Protein AF-A0AAP8T2K8-F1 (afdb_monomer)

Secondary structure (DSSP, 8-state):
--SGGGSTHHHHHHHHHHHHHHTT--EEEEEESSSHHHHHHHHHHHHHT-EEEEEEEHHHHHHTHHHHHHHHHTT-EEEEE-STTSSHHHHHHHHHHHHHHTTTTEEE--

Radius of gyration: 12.71 Å; Cα contacts (8 Å, |Δi|>4): 212; chains: 1; bounding box: 32×23×33 Å

pLDDT: mean 97.6, std 2.41, range [78.56, 98.88]

Foldseek 3Di:
DPPVLPDPLLVLLLVQLVVCVVVVAQEEEEEDFLLSNLLSNLQNCLVVVHAAEYEAFQVSCVVNVVSVVSSVVSVYHYDFFPPDPSGRVSSVVVSVVVCVVVVVRYDYRD

Sequence (110 aa):
DLNHTGAHKINNTIGQALLAVKMGKRKIVAETGAGQHGVATATVCALLNLDCVIFMGAEDVRRQELNVFRMELLGAKVISVESGSATLKDAVNEALRYWVANVDDTHYLL

Structure (mmCIF, N/CA/C/O backbone):
data_AF-A0AAP8T2K8-F1
#
_entry.id   AF-A0AAP8T2K8-F1
#
loo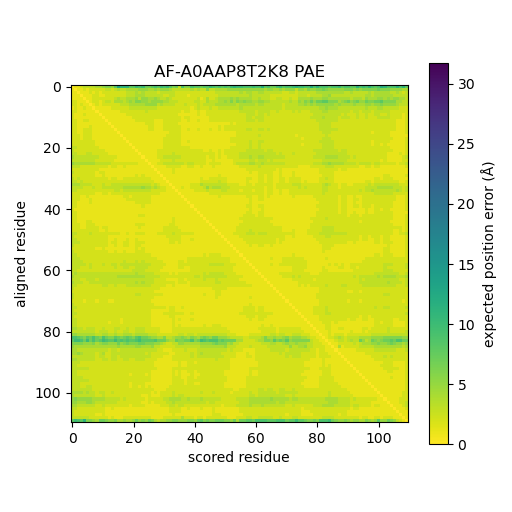p_
_atom_site.group_PDB
_atom_site.id
_atom_site.type_symbol
_atom_site.label_atom_id
_atom_site.label_alt_id
_atom_site.label_comp_id
_atom_site.label_asym_id
_atom_site.label_entity_id
_atom_site.label_seq_id
_atom_site.pdbx_PDB_ins_code
_atom_site.Cartn_x
_atom_site.Cartn_y
_atom_site.Cartn_z
_atom_site.occupancy
_atom_site.B_iso_or_equiv
_atom_site.auth_seq_id
_atom_site.auth_comp_id
_atom_site.auth_asym_id
_atom_site.auth_atom_id
_atom_site.pdbx_PDB_model_num
ATOM 1 N N . ASP A 1 1 ? 16.711 -0.599 10.999 1.00 78.56 1 ASP A N 1
ATOM 2 C CA . ASP A 1 1 ? 16.719 -2.065 10.820 1.00 78.56 1 ASP A CA 1
ATOM 3 C C . ASP A 1 1 ? 15.955 -2.768 11.940 1.00 78.56 1 ASP A C 1
ATOM 5 O O . ASP A 1 1 ? 15.164 -3.640 11.629 1.00 78.56 1 ASP A O 1
ATOM 9 N N . LEU A 1 2 ? 16.113 -2.369 13.207 1.00 96.19 2 LEU A N 1
ATOM 10 C CA . LEU A 1 2 ? 15.416 -3.006 14.341 1.00 96.19 2 LEU A CA 1
ATOM 11 C C . LEU A 1 2 ? 13.940 -2.621 14.515 1.00 96.19 2 LEU A C 1
ATOM 13 O O . LEU A 1 2 ? 13.218 -3.272 15.268 1.00 96.19 2 LEU A O 1
ATOM 17 N N . ASN A 1 3 ? 13.476 -1.569 13.840 1.00 96.88 3 ASN A N 1
ATOM 18 C CA . ASN A 1 3 ? 12.054 -1.243 13.823 1.00 96.88 3 ASN A CA 1
ATOM 19 C C . ASN A 1 3 ? 11.254 -2.443 13.310 1.00 96.88 3 ASN A C 1
ATOM 21 O O . ASN A 1 3 ? 11.695 -3.131 12.386 1.00 96.88 3 ASN A O 1
ATOM 25 N N . HIS A 1 4 ? 10.048 -2.646 13.847 1.00 94.31 4 HIS A N 1
ATOM 26 C CA . HIS A 1 4 ? 9.123 -3.610 13.261 1.00 94.31 4 HIS A CA 1
ATOM 27 C C . HIS A 1 4 ? 8.965 -3.328 11.756 1.00 94.31 4 HIS A C 1
ATOM 29 O O . HIS A 1 4 ? 8.994 -2.171 11.345 1.00 94.31 4 HIS A O 1
ATOM 35 N N . THR A 1 5 ? 8.863 -4.392 10.954 1.00 94.44 5 THR A N 1
ATOM 36 C CA . THR A 1 5 ? 8.961 -4.425 9.474 1.00 94.44 5 THR A CA 1
ATOM 37 C C . THR A 1 5 ? 10.349 -4.200 8.859 1.00 94.44 5 THR A C 1
ATOM 39 O O . THR A 1 5 ? 10.560 -4.609 7.718 1.00 94.44 5 THR A O 1
ATOM 42 N N . GLY A 1 6 ? 11.330 -3.700 9.617 1.00 91.75 6 GLY A N 1
ATOM 43 C CA . GLY A 1 6 ? 12.743 -3.634 9.221 1.00 91.75 6 GLY A CA 1
ATOM 44 C C . GLY A 1 6 ? 13.220 -2.267 8.716 1.00 91.75 6 GLY A C 1
ATOM 45 O O . GLY A 1 6 ? 14.403 -2.096 8.411 1.00 91.75 6 GLY A O 1
ATOM 46 N N . ALA A 1 7 ? 12.341 -1.260 8.650 1.00 93.75 7 ALA A N 1
ATOM 47 C CA . ALA A 1 7 ? 12.657 0.057 8.093 1.00 93.75 7 ALA A CA 1
ATOM 48 C C . ALA A 1 7 ? 11.966 1.211 8.839 1.00 93.75 7 ALA A C 1
ATOM 50 O O . ALA A 1 7 ? 10.993 1.032 9.561 1.00 93.75 7 ALA A O 1
ATOM 51 N N . HIS A 1 8 ? 12.437 2.442 8.614 1.00 95.94 8 HIS A N 1
ATOM 52 C CA . HIS A 1 8 ? 11.846 3.654 9.206 1.00 95.94 8 HIS A CA 1
ATOM 53 C C . HIS A 1 8 ? 10.417 3.954 8.715 1.00 95.94 8 HIS A C 1
ATOM 55 O O . HIS A 1 8 ? 9.713 4.746 9.335 1.00 95.94 8 HIS A O 1
ATOM 61 N N . LYS A 1 9 ? 9.982 3.322 7.618 1.00 96.81 9 LYS A N 1
ATOM 62 C CA . LYS A 1 9 ? 8.675 3.549 6.977 1.00 96.81 9 LYS A CA 1
ATOM 63 C C . LYS A 1 9 ? 7.500 3.227 7.904 1.00 96.81 9 LYS A C 1
ATOM 65 O O . LYS A 1 9 ? 6.482 3.907 7.831 1.00 96.81 9 LYS A O 1
ATOM 70 N N . ILE A 1 10 ? 7.682 2.294 8.848 1.00 97.69 10 ILE A N 1
ATOM 71 C CA . ILE A 1 10 ? 6.651 1.933 9.829 1.00 97.69 10 ILE A CA 1
ATOM 72 C C . ILE A 1 10 ? 6.146 3.143 10.633 1.00 97.69 10 ILE A C 1
ATOM 74 O O . ILE A 1 10 ? 4.946 3.265 10.865 1.00 97.69 10 ILE A O 1
ATOM 78 N N . ASN A 1 11 ? 7.032 4.089 10.965 1.00 97.56 11 ASN A N 1
ATOM 79 C CA . ASN A 1 11 ? 6.696 5.266 11.768 1.00 97.56 11 ASN A CA 1
ATOM 80 C C . ASN A 1 11 ? 5.623 6.130 11.088 1.00 97.56 11 ASN A C 1
ATOM 82 O O . ASN A 1 11 ? 4.637 6.511 11.715 1.00 97.56 11 ASN A O 1
ATOM 86 N N . ASN A 1 12 ? 5.800 6.403 9.793 1.00 98.19 12 ASN A N 1
ATOM 87 C CA . ASN A 1 12 ? 4.842 7.169 8.998 1.00 98.19 12 ASN A CA 1
ATOM 88 C C . ASN A 1 12 ? 3.538 6.384 8.790 1.00 98.19 12 ASN A C 1
ATOM 90 O O . ASN A 1 12 ? 2.453 6.929 8.989 1.00 98.19 12 ASN A O 1
ATOM 94 N N . THR A 1 13 ? 3.641 5.090 8.465 1.00 98.44 13 THR A N 1
ATOM 95 C CA . THR A 1 13 ? 2.457 4.269 8.177 1.00 98.44 13 THR A CA 1
ATOM 96 C C . THR A 1 13 ? 1.513 4.140 9.371 1.00 98.44 13 THR A C 1
ATOM 98 O O . THR A 1 13 ? 0.303 4.225 9.188 1.00 98.44 13 THR A O 1
ATOM 101 N N . ILE A 1 14 ? 2.036 4.042 10.600 1.00 98.44 14 ILE A N 1
ATOM 102 C CA . ILE A 1 14 ? 1.207 4.026 11.814 1.00 98.44 14 ILE A CA 1
ATOM 103 C C . ILE A 1 14 ? 0.432 5.341 11.944 1.00 98.44 14 ILE A C 1
ATOM 105 O O . ILE A 1 14 ? -0.781 5.323 12.142 1.00 98.44 14 ILE A O 1
ATOM 109 N N . GLY A 1 15 ? 1.115 6.482 11.809 1.00 98.56 15 GLY A N 1
ATOM 110 C CA . GLY A 1 15 ? 0.483 7.794 11.947 1.00 98.56 15 GLY A CA 1
ATOM 111 C C . GLY A 1 15 ? -0.639 8.012 10.931 1.00 98.56 15 GLY A C 1
ATOM 112 O O . GLY A 1 15 ? -1.739 8.426 11.300 1.00 98.56 15 GLY A O 1
ATOM 113 N N . GLN A 1 16 ? -0.390 7.681 9.665 1.00 98.69 16 GLN A N 1
ATOM 114 C CA . GLN A 1 16 ? -1.387 7.839 8.609 1.00 98.69 16 GLN A CA 1
ATOM 115 C C . GLN A 1 16 ? -2.536 6.831 8.708 1.00 98.69 16 GLN A C 1
ATOM 117 O O . GLN A 1 16 ? -3.684 7.211 8.493 1.00 98.69 16 GLN A O 1
ATOM 122 N N . ALA A 1 17 ? -2.275 5.577 9.083 1.00 98.62 17 ALA A N 1
ATOM 123 C CA . ALA A 1 17 ? -3.344 4.597 9.256 1.00 98.62 17 ALA A CA 1
ATOM 124 C C . ALA A 1 17 ? -4.271 4.972 10.427 1.00 98.62 17 ALA A C 1
ATOM 126 O O . ALA A 1 17 ? -5.492 4.892 10.302 1.00 98.62 17 ALA A O 1
ATOM 127 N N . LEU A 1 18 ? -3.718 5.486 11.533 1.00 98.62 18 LEU A N 1
ATOM 128 C CA . LEU A 1 18 ? -4.519 6.036 12.632 1.00 98.62 18 LEU A CA 1
ATOM 129 C C . LEU A 1 18 ? -5.345 7.253 12.191 1.00 98.62 18 LEU A C 1
ATOM 131 O O . LEU A 1 18 ? -6.500 7.396 12.601 1.00 98.62 18 LEU A O 1
ATOM 135 N N . LEU A 1 19 ? -4.785 8.118 11.340 1.00 98.62 19 LEU A N 1
ATOM 136 C CA . LEU A 1 19 ? -5.527 9.233 10.753 1.00 98.62 19 LEU A CA 1
ATOM 137 C C . LEU A 1 19 ? -6.676 8.736 9.864 1.00 9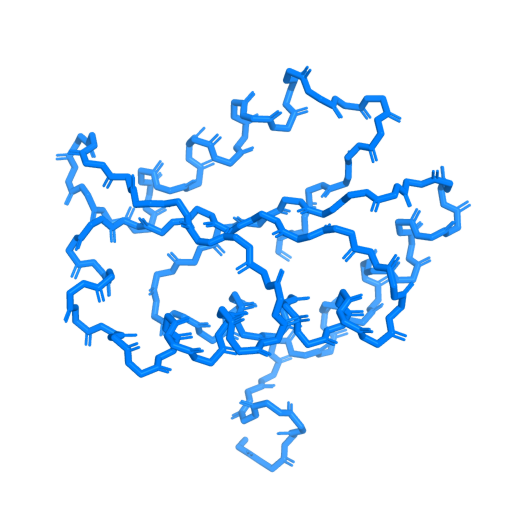8.62 19 LEU A C 1
ATOM 139 O O . LEU A 1 19 ? -7.790 9.236 9.995 1.00 98.62 19 LEU A O 1
ATOM 143 N N . ALA A 1 20 ? -6.442 7.726 9.026 1.00 98.56 20 ALA A N 1
ATOM 144 C CA . ALA A 1 20 ? -7.464 7.130 8.172 1.00 98.56 20 ALA A CA 1
ATOM 145 C C . ALA A 1 20 ? -8.634 6.556 8.989 1.00 98.56 20 ALA A C 1
ATOM 147 O O . ALA A 1 20 ? -9.793 6.856 8.692 1.00 98.56 20 ALA A O 1
ATOM 148 N N . VAL A 1 21 ? -8.338 5.831 10.077 1.00 98.31 21 VAL A N 1
ATOM 149 C CA . VAL A 1 21 ? -9.353 5.346 11.032 1.00 98.31 21 VAL A CA 1
ATOM 150 C C . VAL A 1 21 ? -10.135 6.516 11.629 1.00 98.31 21 VAL A C 1
ATOM 152 O O . VAL A 1 21 ? -11.364 6.493 11.653 1.00 98.31 21 VAL A O 1
ATOM 155 N N . LYS A 1 22 ? -9.446 7.580 12.061 1.00 98.44 22 LYS A N 1
ATOM 156 C CA . LYS A 1 22 ? -10.091 8.782 12.615 1.00 98.44 22 LYS A CA 1
ATOM 157 C C . LYS A 1 22 ? -10.977 9.504 11.592 1.00 98.44 22 LYS A C 1
ATOM 159 O O . LYS A 1 22 ? -11.989 10.086 11.969 1.00 98.44 22 LYS A O 1
ATOM 164 N N . MET A 1 23 ? -10.613 9.456 10.313 1.00 98.38 23 MET A N 1
ATOM 165 C CA . MET A 1 23 ? -11.398 9.987 9.194 1.00 98.38 23 MET A CA 1
ATOM 166 C C . MET A 1 23 ? -12.568 9.075 8.787 1.00 98.38 23 MET A C 1
ATOM 168 O O . MET A 1 23 ? -13.328 9.438 7.892 1.00 98.38 23 MET A O 1
ATOM 172 N N . GLY A 1 24 ? -12.719 7.897 9.405 1.00 98.31 24 GLY A N 1
ATOM 173 C CA . GLY A 1 24 ? -13.761 6.923 9.072 1.00 98.31 24 GLY A CA 1
ATOM 174 C C . GLY A 1 24 ? -13.510 6.151 7.773 1.00 98.31 24 GLY A C 1
ATOM 175 O O . GLY A 1 24 ? -14.430 5.519 7.252 1.00 98.31 24 GLY A O 1
ATOM 176 N N . LYS A 1 25 ? -12.284 6.198 7.238 1.00 98.38 25 LYS A N 1
ATOM 177 C CA . LYS A 1 25 ? -11.891 5.451 6.038 1.00 98.38 25 LYS A CA 1
ATOM 178 C C . LYS A 1 25 ? -11.707 3.980 6.395 1.00 98.38 25 LYS A C 1
ATOM 180 O O . LYS A 1 25 ? -11.218 3.654 7.474 1.00 98.38 25 LYS A O 1
ATOM 185 N N . ARG A 1 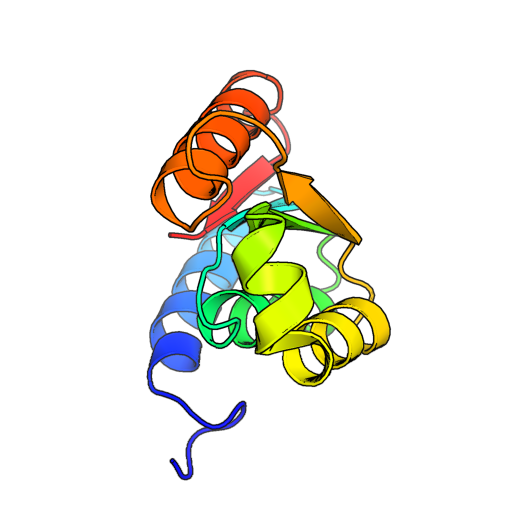26 ? -12.114 3.094 5.486 1.00 97.75 26 ARG A N 1
ATOM 186 C CA . ARG A 1 26 ? -12.041 1.633 5.680 1.00 97.75 26 ARG A CA 1
ATOM 187 C C . ARG A 1 26 ? -10.973 0.977 4.817 1.00 97.75 26 ARG A C 1
ATOM 189 O O . ARG A 1 26 ? -10.574 -0.147 5.101 1.00 97.75 26 ARG A O 1
ATOM 196 N N . LYS A 1 27 ? -10.514 1.687 3.784 1.00 98.69 27 LYS A N 1
ATOM 197 C CA . LYS A 1 27 ? -9.526 1.198 2.831 1.00 98.69 27 LYS A CA 1
ATOM 198 C C . LYS A 1 27 ? -8.302 2.094 2.804 1.00 98.69 27 LYS A C 1
ATOM 200 O O . LYS A 1 27 ? -8.398 3.316 2.938 1.00 98.69 27 LYS A O 1
ATOM 205 N N . ILE A 1 28 ? -7.161 1.472 2.572 1.00 98.88 28 ILE A N 1
ATOM 206 C CA . ILE A 1 28 ? -5.888 2.118 2.315 1.00 98.88 28 ILE A CA 1
ATOM 207 C C . ILE A 1 28 ? -5.437 1.730 0.917 1.00 98.88 28 ILE A C 1
ATOM 209 O O . ILE A 1 28 ? -5.426 0.553 0.552 1.00 98.88 28 ILE A O 1
ATOM 213 N N . VAL A 1 29 ? -5.048 2.736 0.144 1.00 98.88 29 VAL A N 1
ATOM 214 C CA . VAL A 1 29 ? -4.244 2.543 -1.059 1.00 98.88 29 VAL A CA 1
ATOM 215 C C . VAL A 1 29 ? -2.832 3.043 -0.782 1.00 98.88 29 VAL A C 1
ATOM 217 O O . VAL A 1 29 ? -2.658 4.005 -0.038 1.00 98.88 29 VAL A O 1
ATOM 220 N N . ALA A 1 30 ? -1.828 2.381 -1.341 1.00 98.81 30 ALA A N 1
ATOM 221 C CA . ALA A 1 30 ? -0.436 2.819 -1.326 1.00 98.81 30 ALA A CA 1
ATOM 222 C C . ALA A 1 30 ? 0.270 2.350 -2.603 1.00 98.81 30 ALA A C 1
ATOM 224 O O . ALA A 1 30 ? -0.231 1.482 -3.320 1.00 98.81 30 ALA A O 1
ATOM 225 N N . GLU A 1 31 ? 1.454 2.880 -2.874 1.00 98.62 31 GLU A N 1
ATOM 226 C CA . GLU A 1 31 ? 2.370 2.360 -3.881 1.00 98.62 31 GLU A CA 1
ATOM 227 C C . GLU A 1 31 ? 3.647 1.803 -3.251 1.00 98.62 31 GLU A C 1
ATOM 229 O O . GLU A 1 31 ? 3.987 2.092 -2.107 1.00 98.62 31 GLU A O 1
ATOM 234 N N . THR A 1 32 ? 4.430 1.027 -3.992 1.00 98.31 32 THR A N 1
ATOM 235 C CA . THR A 1 32 ? 5.788 0.710 -3.561 1.00 98.31 32 THR A CA 1
ATOM 236 C C . THR A 1 32 ? 6.701 0.341 -4.727 1.00 98.31 32 THR A C 1
ATOM 238 O O . THR A 1 32 ? 6.245 -0.115 -5.769 1.00 98.31 32 THR A O 1
ATOM 241 N N . GLY A 1 33 ? 8.006 0.560 -4.542 1.00 96.06 33 GLY A N 1
ATOM 242 C CA . GLY A 1 33 ? 9.067 0.093 -5.442 1.00 96.06 33 GLY A CA 1
ATOM 243 C C . GLY A 1 33 ? 9.818 -1.055 -4.779 1.00 96.06 33 GLY A C 1
ATOM 244 O O . GLY A 1 33 ? 9.449 -2.210 -4.908 1.00 96.06 33 GLY A O 1
ATOM 245 N N . ALA A 1 34 ? 10.796 -0.747 -3.922 1.00 95.94 34 ALA A N 1
ATOM 246 C CA . ALA A 1 34 ? 11.550 -1.763 -3.171 1.00 95.94 34 ALA A CA 1
ATOM 247 C C . ALA A 1 34 ? 10.705 -2.640 -2.208 1.00 95.94 34 ALA A C 1
ATOM 249 O O . ALA A 1 34 ? 11.233 -3.563 -1.594 1.00 95.94 34 ALA A O 1
ATOM 250 N N . GLY A 1 35 ? 9.419 -2.338 -2.000 1.00 96.75 35 GLY A N 1
ATOM 251 C CA . GLY A 1 35 ? 8.496 -3.146 -1.193 1.00 96.75 35 GLY A CA 1
ATOM 252 C C . GLY A 1 35 ? 8.425 -2.784 0.292 1.00 96.75 35 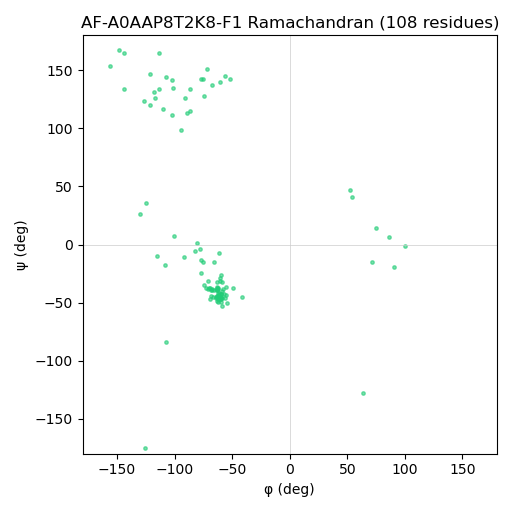GLY A C 1
ATOM 253 O O . GLY A 1 35 ? 7.439 -3.093 0.947 1.00 96.75 35 GLY A O 1
ATOM 254 N N . GLN A 1 36 ? 9.417 -2.081 0.845 1.00 97.44 36 GLN A N 1
ATOM 255 C CA . GLN A 1 36 ? 9.450 -1.761 2.284 1.00 97.44 36 GLN A CA 1
ATOM 256 C C . GLN A 1 36 ? 8.282 -0.877 2.746 1.00 97.44 36 GLN A C 1
ATOM 258 O O . GLN A 1 36 ? 7.795 -1.040 3.862 1.00 97.44 36 GLN A O 1
ATOM 263 N N . HIS A 1 37 ? 7.844 0.071 1.907 1.00 98.38 37 HIS A N 1
ATOM 264 C CA . HIS A 1 37 ? 6.676 0.904 2.226 1.00 98.38 37 HIS A CA 1
ATOM 265 C C . HIS A 1 37 ? 5.404 0.064 2.184 1.00 98.38 37 HIS A C 1
ATOM 267 O O . HIS A 1 37 ? 4.652 0.052 3.149 1.00 98.38 37 HIS A O 1
ATOM 273 N N . GLY A 1 38 ? 5.240 -0.746 1.136 1.00 98.50 38 GLY A N 1
ATOM 274 C CA . GLY A 1 38 ? 4.094 -1.637 1.010 1.00 98.50 38 GLY A CA 1
ATOM 275 C C . GLY A 1 38 ? 3.983 -2.646 2.160 1.00 98.50 38 GLY A C 1
ATOM 276 O O . GLY A 1 38 ? 2.908 -2.806 2.726 1.00 98.50 38 GLY A O 1
ATOM 277 N N . VAL A 1 39 ? 5.091 -3.258 2.597 1.0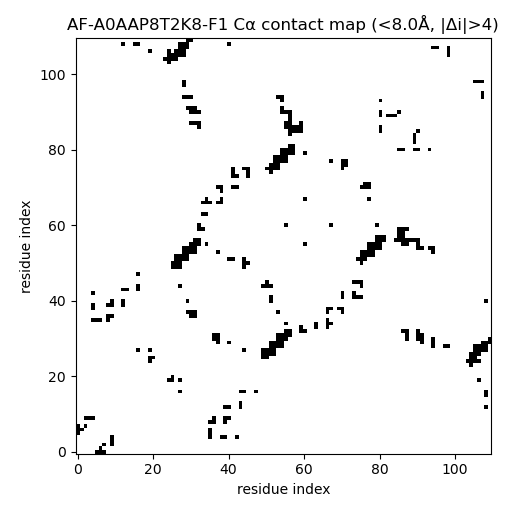0 98.62 39 VAL A N 1
ATOM 278 C CA . VAL A 1 39 ? 5.097 -4.165 3.762 1.00 98.62 39 VAL A CA 1
ATOM 279 C C . VAL A 1 39 ? 4.688 -3.433 5.043 1.00 98.62 39 VAL A C 1
ATOM 281 O O . VAL A 1 39 ? 3.920 -3.975 5.838 1.00 98.62 39 VAL A O 1
ATOM 284 N N . ALA A 1 40 ? 5.169 -2.205 5.256 1.00 98.69 40 ALA A N 1
ATOM 285 C CA . ALA A 1 40 ? 4.773 -1.401 6.409 1.00 98.69 40 ALA A CA 1
ATOM 286 C C . ALA A 1 40 ? 3.276 -1.046 6.373 1.00 98.69 40 ALA A C 1
ATOM 288 O O . ALA A 1 40 ? 2.582 -1.268 7.365 1.00 98.69 40 ALA A O 1
ATOM 289 N N . THR A 1 41 ? 2.767 -0.603 5.221 1.00 98.88 41 THR A N 1
ATOM 290 C CA . THR A 1 41 ? 1.345 -0.307 4.991 1.00 98.88 41 THR A CA 1
ATOM 291 C C . THR A 1 41 ? 0.468 -1.539 5.215 1.00 98.88 41 THR A C 1
ATOM 293 O O . THR A 1 41 ? -0.475 -1.474 6.001 1.00 98.88 41 THR A O 1
ATOM 296 N N . ALA A 1 42 ? 0.809 -2.687 4.622 1.00 98.81 42 ALA A N 1
ATOM 297 C CA . ALA A 1 42 ? 0.079 -3.941 4.814 1.00 98.81 42 ALA A CA 1
ATOM 298 C C . ALA A 1 42 ? 0.040 -4.357 6.292 1.00 98.81 42 ALA A C 1
ATOM 300 O O . ALA A 1 42 ? -0.998 -4.772 6.798 1.00 98.81 42 ALA A O 1
ATOM 301 N N . THR A 1 43 ? 1.155 -4.177 7.009 1.00 98.81 43 THR A N 1
ATOM 302 C CA . THR A 1 43 ? 1.260 -4.516 8.435 1.00 98.81 43 THR A CA 1
ATOM 303 C C . THR A 1 43 ? 0.303 -3.681 9.284 1.00 98.81 43 THR A C 1
ATOM 305 O O . THR A 1 43 ? -0.425 -4.228 10.111 1.00 98.81 43 THR A O 1
ATOM 308 N N . VAL A 1 44 ? 0.278 -2.357 9.093 1.00 98.69 44 VAL A N 1
ATOM 309 C CA . VAL A 1 44 ? -0.615 -1.486 9.878 1.00 98.69 44 VAL A CA 1
ATOM 310 C C . VAL A 1 44 ? -2.080 -1.661 9.488 1.00 98.69 44 VAL A C 1
ATOM 312 O O . VAL A 1 44 ? -2.946 -1.556 10.353 1.00 98.69 44 VAL A O 1
ATOM 315 N N . CYS A 1 45 ? -2.367 -1.981 8.224 1.00 98.81 45 CYS A N 1
ATOM 316 C CA . CYS A 1 45 ? -3.726 -2.287 7.783 1.00 98.81 45 CYS A CA 1
ATOM 317 C C . CYS A 1 45 ? -4.239 -3.582 8.416 1.00 98.81 45 CYS A C 1
ATOM 319 O O . CYS A 1 45 ? -5.341 -3.588 8.955 1.00 98.81 45 CYS A O 1
ATOM 321 N N . ALA A 1 46 ? -3.414 -4.634 8.441 1.00 98.69 46 ALA A N 1
ATOM 322 C CA . ALA A 1 46 ? -3.741 -5.886 9.118 1.00 98.69 46 ALA A CA 1
ATOM 323 C C . ALA A 1 46 ? -3.989 -5.674 10.621 1.00 98.69 46 ALA A C 1
ATOM 325 O O . ALA A 1 46 ? -4.955 -6.194 11.171 1.00 98.69 46 ALA A O 1
ATOM 326 N N . LEU A 1 47 ? -3.159 -4.858 11.282 1.00 98.56 47 LEU A N 1
ATOM 327 C CA . LEU A 1 47 ? -3.324 -4.527 12.700 1.00 98.56 47 LEU A CA 1
ATOM 328 C C . LEU A 1 47 ? -4.642 -3.790 12.991 1.00 98.56 47 LEU A C 1
ATOM 330 O O . LEU A 1 47 ? -5.252 -4.002 14.038 1.00 98.56 47 LEU A O 1
ATOM 334 N N . LEU A 1 48 ? -5.055 -2.897 12.092 1.00 98.44 48 LEU A N 1
ATOM 335 C CA . LEU A 1 48 ? -6.202 -2.007 12.284 1.00 98.44 48 LEU A CA 1
ATOM 336 C C . LEU A 1 48 ? -7.476 -2.483 11.569 1.00 98.44 48 LEU A C 1
ATOM 338 O O . LEU A 1 48 ? -8.469 -1.760 11.578 1.00 98.44 48 LEU A O 1
ATOM 342 N N . ASN A 1 49 ? -7.465 -3.688 10.986 1.00 98.31 49 ASN A N 1
ATOM 343 C CA . ASN A 1 49 ? -8.560 -4.248 10.185 1.00 98.31 49 ASN A CA 1
ATOM 344 C C . ASN A 1 49 ? -9.023 -3.310 9.051 1.00 98.31 49 ASN A C 1
ATOM 346 O O . ASN A 1 49 ? -10.219 -3.076 8.874 1.00 98.31 49 ASN A O 1
ATOM 350 N N . LEU A 1 50 ? -8.069 -2.755 8.303 1.00 98.62 50 LEU A N 1
ATOM 351 C CA . LEU A 1 50 ? -8.318 -1.948 7.106 1.00 98.62 50 LEU A CA 1
ATOM 352 C C . LEU A 1 50 ? -8.050 -2.781 5.851 1.00 98.62 50 LEU A C 1
ATOM 354 O O . LEU A 1 50 ? -7.064 -3.520 5.800 1.00 98.62 50 LEU A O 1
ATOM 358 N N . ASP A 1 51 ? -8.866 -2.611 4.811 1.00 98.75 51 ASP A N 1
ATOM 359 C CA . ASP A 1 51 ? -8.554 -3.190 3.501 1.00 98.75 51 ASP A CA 1
ATOM 360 C C . ASP A 1 51 ? -7.321 -2.486 2.924 1.00 98.75 51 ASP A C 1
ATOM 362 O O . ASP A 1 51 ? -7.222 -1.260 2.980 1.00 98.75 51 ASP A O 1
ATOM 366 N N . CYS A 1 52 ? -6.393 -3.235 2.328 1.00 98.81 52 CYS A N 1
ATOM 367 C CA . CYS A 1 52 ? -5.145 -2.679 1.811 1.00 98.81 52 CYS A CA 1
ATOM 368 C C . CYS A 1 52 ? -4.936 -3.051 0.343 1.00 98.81 52 CYS A C 1
ATOM 370 O O . CYS A 1 52 ? -4.870 -4.231 -0.002 1.00 98.81 52 CYS A O 1
ATOM 372 N N . VAL A 1 53 ? -4.776 -2.042 -0.513 1.00 98.88 53 VAL A N 1
ATOM 373 C CA . VAL A 1 53 ? -4.410 -2.193 -1.926 1.00 98.88 53 VAL A CA 1
ATOM 374 C C . VAL A 1 53 ? -3.061 -1.526 -2.161 1.00 98.88 53 VAL A C 1
ATOM 376 O O . VAL A 1 53 ? -2.880 -0.354 -1.844 1.00 98.88 53 VAL A O 1
ATOM 379 N N . ILE A 1 54 ? -2.108 -2.266 -2.719 1.00 98.88 54 ILE A N 1
ATOM 380 C CA . ILE A 1 54 ? -0.749 -1.780 -2.957 1.00 98.88 54 ILE A CA 1
ATOM 381 C C . ILE A 1 54 ? -0.437 -1.883 -4.441 1.00 98.88 54 ILE A C 1
ATOM 383 O O . ILE A 1 54 ? -0.430 -2.975 -5.001 1.00 98.88 54 ILE A O 1
ATOM 387 N N . PHE A 1 55 ? -0.143 -0.754 -5.076 1.00 98.81 55 PHE A N 1
ATOM 388 C CA . PHE A 1 55 ? 0.339 -0.713 -6.451 1.00 98.81 55 PHE A CA 1
ATOM 389 C C . PHE A 1 55 ? 1.855 -0.873 -6.481 1.00 98.81 55 PHE A C 1
ATOM 391 O O . PHE A 1 55 ? 2.579 -0.223 -5.729 1.00 98.81 55 PHE A O 1
ATOM 398 N N . MET A 1 56 ? 2.355 -1.730 -7.362 1.00 98.75 56 MET A N 1
ATOM 399 C CA . MET A 1 56 ? 3.785 -1.982 -7.498 1.00 98.75 56 MET A CA 1
ATOM 400 C C . MET A 1 56 ? 4.119 -2.221 -8.964 1.00 98.75 56 MET A C 1
ATOM 402 O O . MET A 1 56 ? 3.416 -2.959 -9.650 1.00 98.75 56 MET A O 1
ATOM 406 N N . GLY A 1 57 ? 5.175 -1.583 -9.468 1.00 98.56 57 GLY A N 1
ATOM 407 C CA . GLY A 1 57 ? 5.596 -1.758 -10.858 1.00 98.56 57 GLY A CA 1
ATOM 408 C C . GLY A 1 57 ? 5.956 -3.216 -11.154 1.00 98.56 57 GLY A C 1
ATOM 409 O O . GLY A 1 57 ? 6.562 -3.873 -10.310 1.00 98.56 57 GLY A O 1
ATOM 410 N N . ALA A 1 58 ? 5.593 -3.745 -12.325 1.00 98.44 58 ALA A N 1
ATOM 411 C CA . ALA A 1 58 ? 5.807 -5.157 -12.658 1.00 98.44 58 ALA A CA 1
ATOM 412 C C . ALA A 1 58 ? 7.285 -5.584 -12.611 1.00 98.44 58 ALA A C 1
ATOM 414 O O . ALA A 1 58 ? 7.597 -6.711 -12.218 1.00 98.44 58 ALA A O 1
ATOM 415 N N . GLU A 1 59 ? 8.207 -4.677 -12.944 1.00 97.62 59 GLU A N 1
ATOM 416 C CA . GLU A 1 59 ? 9.640 -4.938 -12.815 1.00 97.62 59 GLU A CA 1
ATOM 417 C C . GLU A 1 59 ? 10.060 -5.031 -11.341 1.00 97.62 59 GLU A C 1
ATOM 419 O O . GLU A 1 59 ? 10.844 -5.904 -10.966 1.00 97.62 59 GLU A O 1
ATOM 424 N N . ASP A 1 60 ? 9.499 -4.173 -10.488 1.00 98.00 60 ASP A N 1
ATOM 425 C CA . ASP A 1 60 ? 9.763 -4.188 -9.051 1.00 98.00 60 ASP A CA 1
ATOM 426 C C . ASP A 1 60 ? 9.131 -5.419 -8.376 1.00 98.00 60 ASP A C 1
ATOM 428 O O . ASP A 1 60 ? 9.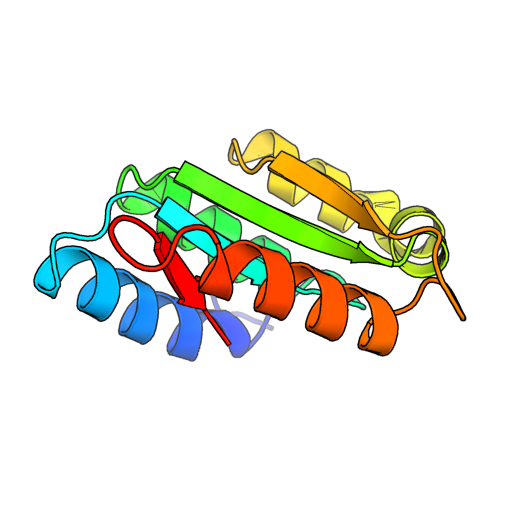777 -6.033 -7.529 1.00 98.00 60 ASP A O 1
ATOM 432 N N . VAL A 1 61 ? 7.930 -5.845 -8.799 1.00 98.19 61 VAL A N 1
ATOM 433 C CA . VAL A 1 61 ? 7.285 -7.102 -8.361 1.00 98.19 61 VAL A CA 1
ATOM 434 C C . VAL A 1 61 ? 8.214 -8.290 -8.605 1.00 98.19 61 VAL A C 1
ATOM 436 O O . VAL A 1 61 ? 8.487 -9.044 -7.674 1.00 98.19 61 VAL A O 1
ATOM 439 N N . ARG A 1 62 ? 8.767 -8.412 -9.821 1.00 97.06 62 ARG A N 1
ATOM 440 C CA . ARG A 1 62 ? 9.710 -9.488 -10.173 1.00 97.06 62 ARG A CA 1
ATOM 441 C C . ARG A 1 62 ? 10.998 -9.427 -9.348 1.00 97.06 62 ARG A C 1
ATOM 443 O O . ARG A 1 62 ? 11.548 -10.449 -8.962 1.00 97.06 62 ARG A O 1
ATOM 450 N N . ARG A 1 63 ? 11.522 -8.228 -9.082 1.00 97.44 63 ARG A N 1
ATOM 451 C CA . ARG A 1 63 ? 12.781 -8.062 -8.331 1.00 97.44 63 ARG A CA 1
ATOM 452 C C . ARG A 1 63 ? 12.617 -8.253 -6.825 1.00 97.44 63 ARG A C 1
ATOM 454 O O . ARG A 1 63 ? 13.606 -8.518 -6.147 1.00 97.44 63 ARG A O 1
ATOM 461 N N . GLN A 1 64 ? 11.413 -8.051 -6.293 1.00 97.81 64 GLN A N 1
ATOM 462 C CA . GLN A 1 64 ? 11.136 -7.980 -4.855 1.00 97.81 64 GLN A CA 1
ATOM 463 C C . GLN A 1 64 ? 10.048 -8.972 -4.421 1.00 97.81 64 GLN A C 1
ATOM 465 O O . GLN A 1 64 ? 9.269 -8.679 -3.511 1.00 97.81 64 GLN A O 1
ATOM 470 N N . GLU A 1 65 ? 10.016 -10.158 -5.032 1.00 97.38 65 GLU A N 1
ATOM 471 C CA . GLU A 1 65 ? 9.004 -11.201 -4.794 1.00 97.38 65 GLU A CA 1
ATOM 472 C C . GLU A 1 65 ? 8.791 -11.511 -3.305 1.00 97.38 65 GLU A C 1
ATOM 474 O O . GLU A 1 65 ? 7.658 -11.673 -2.860 1.00 97.38 65 GLU A O 1
ATOM 479 N N . LEU A 1 66 ? 9.854 -11.508 -2.491 1.00 97.62 66 LEU A N 1
ATOM 480 C CA . LEU A 1 66 ? 9.731 -11.754 -1.051 1.00 97.62 66 LEU A CA 1
ATOM 481 C C . LEU A 1 66 ? 8.901 -10.676 -0.334 1.00 97.62 66 LEU A C 1
ATOM 483 O O . LEU A 1 66 ? 8.146 -10.989 0.584 1.00 97.62 66 LEU A O 1
ATOM 487 N N . ASN A 1 67 ? 9.028 -9.406 -0.726 1.00 98.12 67 ASN A N 1
ATOM 488 C CA . ASN A 1 67 ? 8.211 -8.344 -0.139 1.00 98.12 67 ASN A CA 1
ATOM 489 C C . ASN A 1 67 ? 6.772 -8.410 -0.653 1.00 98.12 67 ASN A C 1
ATOM 491 O O . ASN A 1 67 ? 5.862 -8.160 0.131 1.00 98.12 67 ASN A O 1
ATOM 495 N N . VAL A 1 68 ? 6.563 -8.806 -1.913 1.00 98.62 68 VAL A N 1
ATOM 496 C CA . VAL A 1 68 ? 5.224 -9.079 -2.466 1.00 98.62 68 VAL A CA 1
ATOM 497 C C . VAL A 1 68 ? 4.530 -10.167 -1.655 1.00 98.62 68 VAL A C 1
ATOM 499 O O . VAL A 1 68 ? 3.472 -9.919 -1.083 1.00 98.62 68 VAL A O 1
ATOM 502 N N . PHE A 1 69 ? 5.197 -11.306 -1.472 1.00 98.56 69 PHE A N 1
ATOM 503 C CA . PHE A 1 69 ? 4.696 -12.408 -0.657 1.00 98.56 69 PHE A CA 1
ATOM 504 C C . PHE A 1 69 ? 4.353 -11.973 0.775 1.00 98.56 69 PHE A C 1
ATOM 506 O O . PHE A 1 69 ? 3.306 -12.333 1.304 1.00 98.56 69 PHE A O 1
ATOM 513 N N . ARG A 1 70 ? 5.203 -11.158 1.418 1.00 98.44 70 ARG A N 1
ATOM 514 C CA . ARG A 1 70 ? 4.929 -10.639 2.771 1.00 98.44 70 ARG A CA 1
ATOM 515 C C . ARG A 1 70 ? 3.693 -9.742 2.818 1.00 98.44 70 ARG A C 1
ATOM 517 O O . ARG A 1 70 ? 2.955 -9.812 3.794 1.00 98.44 70 ARG A O 1
ATOM 524 N N . MET A 1 71 ? 3.479 -8.902 1.805 1.00 98.75 71 MET A N 1
ATOM 525 C CA . MET A 1 71 ? 2.288 -8.050 1.716 1.00 98.75 71 MET A CA 1
ATOM 526 C C . MET A 1 71 ? 1.017 -8.893 1.573 1.00 98.75 71 MET A C 1
ATOM 528 O O . MET A 1 71 ? 0.050 -8.664 2.296 1.00 98.75 71 MET A O 1
ATOM 532 N N . GLU A 1 72 ? 1.042 -9.904 0.707 1.00 98.62 72 GLU A N 1
ATOM 533 C CA . GLU A 1 72 ? -0.093 -10.809 0.487 1.00 98.62 72 GLU A CA 1
ATOM 534 C C . GLU A 1 72 ? -0.384 -11.688 1.710 1.00 98.62 72 GLU A C 1
ATOM 536 O O . GLU A 1 72 ? -1.543 -11.867 2.077 1.00 98.62 72 GLU A O 1
ATOM 541 N N . LEU A 1 73 ? 0.653 -12.168 2.408 1.00 98.69 73 LEU A N 1
ATOM 542 C CA . LEU A 1 73 ? 0.512 -12.915 3.664 1.00 98.69 73 LEU A CA 1
ATOM 543 C C . LEU A 1 73 ? -0.172 -12.083 4.763 1.00 98.69 73 LEU A C 1
ATOM 545 O O . LEU A 1 73 ? -0.878 -12.630 5.606 1.00 98.69 73 LEU A O 1
ATOM 549 N N . LEU A 1 74 ? 0.026 -10.762 4.745 1.00 98.69 74 LEU A N 1
ATOM 550 C CA . LEU A 1 74 ? -0.643 -9.806 5.632 1.00 98.69 74 LEU A CA 1
ATOM 551 C C . LEU A 1 74 ? -2.066 -9.443 5.164 1.00 98.69 74 LEU A C 1
ATOM 553 O O . LEU A 1 74 ? -2.728 -8.636 5.811 1.00 98.69 74 LEU A O 1
ATOM 557 N N . GLY A 1 75 ? -2.546 -10.022 4.060 1.00 98.56 75 GLY A N 1
ATOM 558 C CA . GLY A 1 75 ? -3.889 -9.804 3.521 1.00 98.56 75 GLY A CA 1
ATOM 559 C C . GLY A 1 75 ? -4.020 -8.599 2.586 1.00 98.56 75 GLY A C 1
ATOM 560 O O . GLY A 1 75 ? -5.132 -8.277 2.171 1.00 98.56 75 GLY A O 1
ATOM 561 N N . ALA A 1 76 ? -2.920 -7.928 2.229 1.00 98.75 76 ALA A N 1
ATOM 562 C CA . ALA A 1 76 ? -2.966 -6.845 1.253 1.00 98.75 76 ALA A CA 1
ATOM 563 C C . ALA A 1 76 ? -3.082 -7.389 -0.178 1.00 98.75 76 ALA A C 1
ATOM 565 O O . ALA A 1 76 ? -2.438 -8.370 -0.546 1.00 98.75 76 ALA A O 1
ATOM 566 N N . LYS A 1 77 ? -3.855 -6.700 -1.022 1.00 98.81 77 LYS A N 1
ATOM 567 C CA . LYS A 1 77 ? -3.912 -6.966 -2.461 1.00 98.81 77 LYS A CA 1
ATOM 568 C C . LYS A 1 77 ? -2.804 -6.194 -3.170 1.00 98.81 77 LYS A C 1
ATOM 570 O O . LYS A 1 77 ? -2.856 -4.965 -3.221 1.00 98.81 77 LYS A O 1
ATOM 575 N N . VAL A 1 78 ? -1.847 -6.899 -3.766 1.00 98.75 78 VAL A N 1
ATOM 576 C CA . VAL A 1 78 ? -0.802 -6.283 -4.596 1.00 98.75 78 VAL A CA 1
ATOM 577 C C . VAL A 1 78 ? -1.269 -6.237 -6.053 1.00 98.75 78 VAL A C 1
ATOM 579 O O . VAL A 1 78 ? -1.678 -7.247 -6.618 1.00 98.75 78 VAL A O 1
ATOM 582 N N . ILE A 1 79 ? -1.245 -5.054 -6.665 1.00 98.69 79 ILE A N 1
ATOM 583 C CA . ILE A 1 79 ? -1.605 -4.833 -8.067 1.00 98.69 79 ILE A CA 1
ATOM 584 C C . ILE A 1 79 ? -0.337 -4.493 -8.844 1.00 98.69 79 ILE A C 1
ATOM 586 O O . ILE A 1 79 ? 0.303 -3.468 -8.596 1.00 98.69 79 ILE A O 1
ATOM 590 N N . SER A 1 80 ? 0.007 -5.363 -9.793 1.00 98.44 80 SER A N 1
ATOM 591 C CA . SER A 1 80 ? 1.139 -5.161 -10.692 1.00 98.44 80 SER A CA 1
ATOM 592 C C . SER A 1 80 ? 0.810 -4.106 -11.749 1.00 98.44 80 SER A C 1
ATOM 594 O O . SER A 1 80 ? -0.219 -4.193 -12.419 1.00 98.44 80 SER A O 1
ATOM 596 N N . VAL A 1 81 ? 1.676 -3.104 -11.892 1.00 98.31 81 VAL A N 1
ATOM 597 C CA . VAL A 1 81 ? 1.547 -2.040 -12.893 1.00 98.31 81 VAL A CA 1
ATOM 598 C C . VAL A 1 81 ? 2.492 -2.318 -14.053 1.00 98.31 81 VAL A C 1
ATOM 600 O O . VAL A 1 81 ? 3.711 -2.232 -13.906 1.00 98.31 81 VAL A O 1
ATOM 603 N N . GLU A 1 82 ? 1.917 -2.640 -15.210 1.00 97.44 82 GLU A N 1
ATOM 604 C CA . GLU A 1 82 ? 2.655 -2.955 -16.443 1.00 97.44 82 GLU A CA 1
ATOM 605 C C . GLU A 1 82 ? 2.890 -1.731 -17.342 1.00 97.44 82 GLU A C 1
ATOM 607 O O . GLU A 1 82 ? 3.639 -1.802 -18.314 1.00 97.44 82 GLU A O 1
ATOM 612 N N . SER A 1 83 ? 2.239 -0.603 -17.045 1.00 91.50 83 SER A N 1
ATOM 613 C CA . SER A 1 83 ? 2.325 0.605 -17.860 1.00 91.50 83 SER A CA 1
ATOM 614 C C . SER A 1 83 ? 3.686 1.299 -17.724 1.00 91.50 83 SER A C 1
ATOM 616 O O . SER A 1 83 ? 4.357 1.240 -16.691 1.00 91.50 83 SER A O 1
ATOM 618 N N . GLY A 1 84 ? 4.093 1.996 -18.787 1.00 94.12 84 GLY A N 1
ATOM 619 C CA . GLY A 1 84 ? 5.297 2.825 -18.778 1.00 94.12 84 GLY A CA 1
ATOM 620 C C . GLY A 1 84 ? 6.580 2.024 -18.557 1.00 94.12 84 GLY A C 1
ATOM 621 O O . GLY A 1 84 ? 6.865 1.078 -19.286 1.00 94.12 84 GLY A O 1
ATOM 622 N N . SER A 1 85 ? 7.378 2.448 -17.575 1.00 93.62 85 SER A N 1
ATOM 623 C CA . SER A 1 85 ? 8.614 1.754 -17.190 1.00 93.62 85 SER A CA 1
ATOM 624 C C . SER A 1 85 ? 8.374 0.569 -16.252 1.00 93.62 85 SER A C 1
ATOM 626 O O . SER A 1 85 ? 9.325 -0.142 -15.935 1.00 93.62 85 SER A O 1
ATOM 628 N N . ALA A 1 86 ? 7.129 0.371 -15.803 1.00 95.50 86 ALA A N 1
ATOM 629 C CA . ALA A 1 86 ? 6.723 -0.643 -14.842 1.00 95.50 86 ALA A CA 1
ATOM 630 C C . ALA A 1 86 ? 7.536 -0.603 -13.532 1.00 95.50 86 ALA A C 1
ATOM 632 O O . ALA A 1 86 ? 7.903 -1.644 -12.984 1.00 95.50 86 ALA A O 1
ATOM 633 N N . THR A 1 87 ? 7.811 0.604 -13.022 1.00 96.00 87 THR A N 1
ATOM 634 C CA . THR A 1 87 ? 8.514 0.834 -11.741 1.00 96.00 87 THR A CA 1
ATOM 635 C C . THR A 1 87 ? 7.704 1.736 -10.802 1.00 96.00 87 THR A C 1
ATOM 637 O O . THR A 1 87 ? 6.577 2.122 -11.117 1.00 96.00 87 THR A O 1
ATOM 640 N N . LEU A 1 88 ? 8.273 2.109 -9.647 1.00 96.62 88 LEU A N 1
ATOM 641 C CA . LEU A 1 88 ? 7.659 2.998 -8.649 1.00 96.62 88 LEU A CA 1
ATOM 642 C C . LEU A 1 88 ? 6.914 4.209 -9.238 1.00 96.62 88 LEU A C 1
ATOM 644 O O . LEU A 1 88 ? 5.801 4.492 -8.810 1.00 96.62 88 LEU A O 1
ATOM 648 N N . LYS A 1 89 ? 7.488 4.923 -10.216 1.00 97.38 89 LYS A N 1
ATOM 649 C CA . LYS A 1 89 ? 6.831 6.104 -10.810 1.00 97.38 89 LYS A CA 1
ATOM 650 C C . LYS A 1 89 ? 5.456 5.755 -11.391 1.00 97.38 89 LYS A C 1
ATOM 652 O O . LYS A 1 89 ? 4.506 6.518 -11.235 1.00 97.38 89 LYS A O 1
ATOM 657 N N . ASP A 1 90 ? 5.362 4.624 -12.079 1.00 97.75 90 ASP A N 1
ATOM 658 C CA . ASP A 1 90 ? 4.124 4.175 -12.710 1.00 97.75 90 ASP A CA 1
ATOM 659 C C . ASP A 1 90 ? 3.129 3.693 -11.642 1.00 97.75 90 ASP A C 1
ATOM 661 O O . ASP A 1 90 ? 1.946 4.023 -11.708 1.00 97.75 90 ASP A O 1
ATOM 665 N N . ALA A 1 91 ? 3.624 3.040 -10.585 1.00 98.06 91 ALA A N 1
ATOM 666 C CA . ALA A 1 91 ? 2.821 2.651 -9.428 1.00 98.06 91 ALA A CA 1
ATOM 667 C C . ALA A 1 91 ? 2.202 3.847 -8.680 1.00 98.06 91 ALA A C 1
ATOM 669 O O . ALA A 1 91 ? 1.021 3.790 -8.342 1.00 98.06 91 ALA A O 1
ATOM 670 N N . VAL A 1 92 ? 2.949 4.945 -8.485 1.00 98.25 92 VAL A N 1
ATOM 671 C CA . VAL A 1 92 ? 2.419 6.204 -7.915 1.00 98.25 92 VAL A CA 1
ATOM 672 C C . VAL A 1 92 ? 1.239 6.713 -8.747 1.00 98.25 92 VAL A C 1
ATOM 674 O O . VAL A 1 92 ? 0.202 7.090 -8.203 1.00 98.25 92 VAL A O 1
ATOM 677 N N . ASN A 1 93 ? 1.377 6.713 -10.077 1.00 97.75 93 ASN A N 1
ATOM 678 C CA . ASN A 1 93 ? 0.328 7.215 -10.964 1.00 97.75 93 ASN A CA 1
ATOM 679 C C . ASN A 1 93 ? -0.953 6.382 -10.852 1.00 97.75 93 ASN A C 1
ATOM 681 O O . ASN A 1 93 ? -2.040 6.953 -10.765 1.00 97.75 93 ASN A O 1
ATOM 685 N N . GLU A 1 94 ? -0.845 5.051 -10.834 1.00 98.38 94 GLU A N 1
ATOM 686 C CA . GLU A 1 94 ? -2.025 4.193 -10.686 1.00 98.38 94 GLU A CA 1
ATOM 687 C C . GLU A 1 94 ? -2.640 4.279 -9.284 1.00 98.38 94 GLU A C 1
ATOM 689 O O . GLU A 1 94 ? -3.865 4.335 -9.170 1.00 98.38 94 GLU A O 1
ATOM 694 N N . ALA A 1 95 ? -1.829 4.386 -8.225 1.00 98.38 95 ALA A N 1
ATOM 695 C CA . ALA A 1 95 ? -2.327 4.592 -6.865 1.00 98.38 95 ALA A CA 1
ATOM 696 C C . ALA A 1 95 ? -3.116 5.906 -6.738 1.00 98.38 95 ALA A C 1
ATOM 698 O O . ALA A 1 95 ? -4.212 5.915 -6.174 1.00 98.38 95 ALA A O 1
ATOM 699 N N . LEU A 1 96 ? -2.618 6.998 -7.330 1.00 98.25 96 LEU A N 1
ATOM 700 C CA . LEU A 1 96 ? -3.329 8.278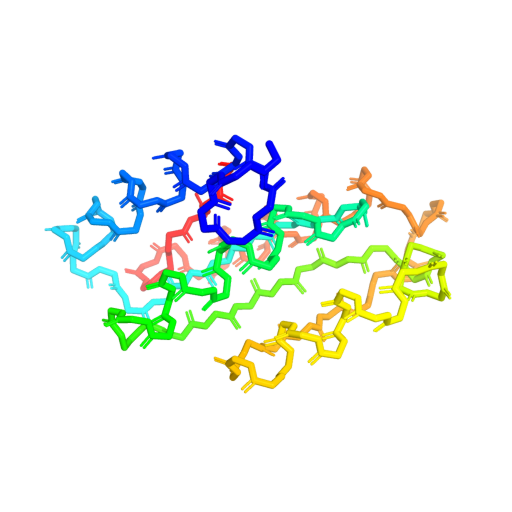 -7.386 1.00 98.25 96 LEU A CA 1
ATOM 701 C C . LEU A 1 96 ? -4.646 8.175 -8.161 1.00 98.25 96 LEU A C 1
ATOM 703 O O . LEU A 1 96 ? -5.669 8.670 -7.688 1.00 98.25 96 LEU A O 1
ATOM 707 N N . ARG A 1 97 ? -4.655 7.517 -9.330 1.00 98.31 97 ARG A N 1
ATOM 708 C CA . ARG A 1 97 ? -5.895 7.307 -10.100 1.00 98.31 97 ARG A CA 1
ATOM 709 C C . ARG A 1 97 ? -6.911 6.482 -9.319 1.00 98.31 97 ARG A C 1
ATOM 711 O O . ARG A 1 97 ? -8.086 6.845 -9.285 1.00 98.31 97 ARG A O 1
ATOM 718 N N . TYR A 1 98 ? -6.460 5.413 -8.666 1.00 98.38 98 TYR A N 1
ATOM 719 C CA . TYR A 1 98 ? -7.303 4.598 -7.800 1.00 98.38 98 TYR A CA 1
ATOM 720 C C . TYR A 1 98 ? -7.885 5.433 -6.662 1.00 98.38 98 TYR A C 1
ATOM 722 O O . TYR A 1 98 ? -9.087 5.374 -6.411 1.00 98.38 98 TYR A O 1
ATOM 730 N N . TRP A 1 99 ? -7.059 6.241 -5.996 1.00 98.56 99 TRP A N 1
ATOM 731 C CA . TRP A 1 99 ? -7.510 7.071 -4.887 1.00 98.56 99 TRP A CA 1
ATOM 732 C C . TRP A 1 99 ? -8.564 8.092 -5.314 1.00 98.56 99 TRP A C 1
ATOM 734 O O . TRP A 1 99 ? -9.608 8.181 -4.676 1.00 98.56 99 TRP A O 1
ATOM 744 N N . VAL A 1 100 ? -8.343 8.805 -6.423 1.00 98.38 100 VAL A N 1
ATOM 745 C CA . VAL A 1 100 ? -9.310 9.782 -6.954 1.00 98.38 100 VAL A CA 1
ATOM 746 C C . VAL A 1 100 ? -10.663 9.125 -7.244 1.00 98.38 100 VAL A C 1
ATOM 748 O O . VAL A 1 100 ? -11.701 9.714 -6.955 1.00 98.38 100 VAL A O 1
ATOM 751 N N . ALA A 1 101 ? -10.665 7.893 -7.759 1.00 98.38 101 ALA A N 1
ATOM 752 C CA . ALA A 1 101 ? -11.890 7.147 -8.039 1.00 98.38 101 ALA A CA 1
ATOM 753 C C . ALA A 1 101 ? -12.585 6.573 -6.784 1.00 98.38 101 ALA A C 1
ATOM 755 O O . ALA A 1 101 ? -13.745 6.180 -6.872 1.00 98.38 101 ALA A O 1
ATOM 756 N N . ASN A 1 102 ? -11.903 6.514 -5.633 1.00 98.19 102 ASN A N 1
ATOM 757 C CA . ASN A 1 102 ? -12.391 5.884 -4.395 1.00 98.19 102 ASN A CA 1
ATOM 758 C C . ASN A 1 102 ? -12.243 6.809 -3.166 1.00 98.19 102 ASN A C 1
ATOM 760 O O . ASN A 1 102 ? -12.097 6.351 -2.033 1.00 98.19 102 ASN A O 1
ATOM 764 N N . VAL A 1 103 ? -12.245 8.129 -3.372 1.00 97.25 103 VAL A N 1
ATOM 765 C C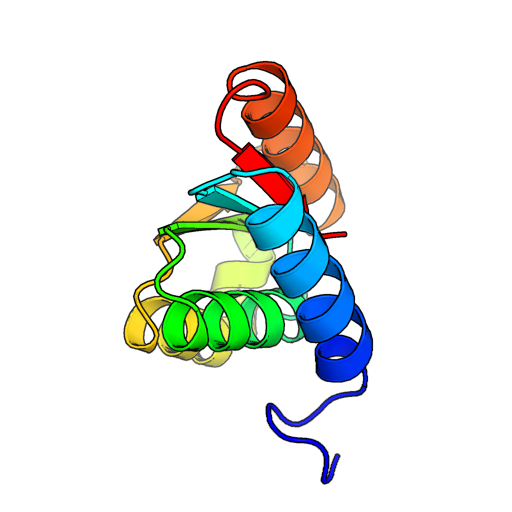A . VAL A 1 103 ? -11.891 9.111 -2.331 1.00 97.25 103 VAL A CA 1
ATOM 766 C C . VAL A 1 103 ? -12.801 9.046 -1.098 1.00 97.25 103 VAL A C 1
ATOM 768 O O . VAL A 1 103 ? -12.371 9.381 0.007 1.00 97.25 103 VAL A O 1
ATOM 771 N N . ASP A 1 104 ? -14.044 8.588 -1.256 1.00 97.62 104 ASP A N 1
ATOM 772 C CA . ASP A 1 104 ? -15.050 8.554 -0.192 1.00 97.62 104 ASP A CA 1
ATOM 773 C C . ASP A 1 104 ? -14.713 7.554 0.921 1.00 97.62 104 ASP A C 1
ATOM 775 O O . ASP A 1 104 ? -14.869 7.878 2.101 1.00 97.62 104 ASP A O 1
ATOM 779 N N . ASP A 1 105 ? -14.173 6.382 0.584 1.00 97.75 105 ASP A N 1
ATOM 780 C CA . ASP A 1 105 ? -13.901 5.295 1.537 1.00 97.75 105 ASP A CA 1
ATOM 781 C C . ASP A 1 105 ? -12.408 4.961 1.705 1.00 97.75 105 ASP A C 1
ATOM 783 O O . ASP A 1 105 ? -12.045 4.244 2.647 1.00 97.75 105 ASP A O 1
ATOM 787 N N . THR A 1 106 ? -11.550 5.518 0.844 1.00 98.75 106 THR A N 1
ATOM 788 C CA . THR A 1 106 ? -10.126 5.183 0.757 1.00 98.75 106 THR A CA 1
ATOM 789 C C . THR A 1 106 ? -9.222 6.350 1.171 1.00 98.75 106 THR A C 1
ATOM 791 O O . THR A 1 106 ? -9.387 7.486 0.719 1.00 98.75 106 THR A O 1
ATOM 794 N N . HIS A 1 107 ? -8.219 6.071 2.008 1.00 98.69 107 HIS A N 1
ATOM 795 C CA . HIS A 1 107 ? -7.104 6.984 2.293 1.00 98.69 107 HIS A CA 1
ATOM 796 C C . HIS A 1 107 ? -5.855 6.560 1.513 1.00 98.69 107 HIS A C 1
ATOM 798 O O . HIS A 1 107 ? -5.514 5.377 1.487 1.00 98.69 107 HIS A O 1
ATOM 804 N N . TYR A 1 108 ? -5.169 7.516 0.888 1.00 98.69 108 TYR A N 1
ATOM 805 C CA . TYR A 1 108 ? -3.901 7.256 0.212 1.00 98.69 108 TYR A CA 1
ATOM 806 C C . TYR A 1 108 ? -2.735 7.435 1.187 1.00 98.69 108 TYR A C 1
ATOM 808 O O . TYR A 1 108 ? -2.487 8.539 1.670 1.00 98.69 108 TYR A O 1
ATOM 816 N N . LEU A 1 109 ? -2.046 6.335 1.498 1.00 98.25 109 LEU A N 1
ATOM 817 C CA . LEU A 1 109 ? -0.932 6.295 2.435 1.00 98.25 109 LEU A CA 1
ATOM 818 C C . LEU A 1 109 ? 0.400 6.443 1.684 1.00 98.25 109 LEU A C 1
ATOM 820 O O . LEU A 1 109 ? 0.943 5.471 1.153 1.00 98.25 109 LEU A O 1
ATOM 824 N N . LEU A 1 110 ? 0.909 7.677 1.691 1.00 90.31 110 LEU A N 1
ATOM 825 C CA . LEU A 1 110 ? 2.190 8.100 1.103 1.00 90.31 110 LEU A CA 1
ATOM 826 C C . LEU A 1 110 ? 3.393 7.664 1.935 1.00 90.31 110 LEU A C 1
ATOM 828 O O . LEU A 1 110 ? 3.290 7.773 3.178 1.00 90.31 110 LEU A O 1
#

Mean predicted aligned error: 2.04 Å

Solvent-accessible surface area (backbone atoms only — not comparable to full-atom values): 5502 Å² total; per-residue (Å²): 94,87,46,72,92,44,40,78,50,34,65,57,36,48,56,49,52,53,49,29,52,75,72,7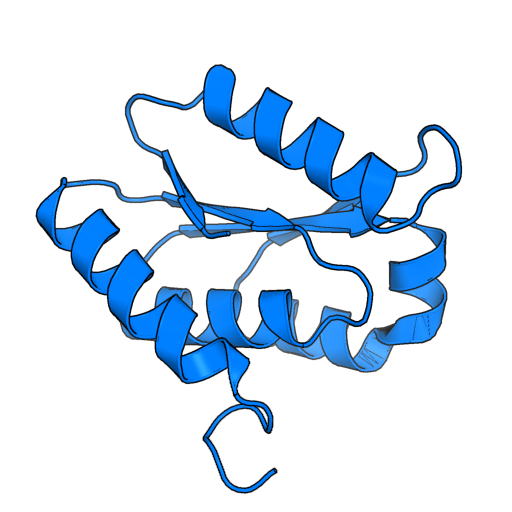0,31,52,31,38,35,26,39,24,40,88,24,62,53,35,36,24,44,17,50,46,22,52,76,68,75,32,50,35,40,31,22,22,2,42,57,29,47,71,75,30,47,71,38,52,52,52,16,44,75,44,66,20,47,77,43,73,28,75,54,88,86,9,30,40,74,43,5,46,53,52,33,50,53,52,38,70,77,37,55,89,45,37,36,75,57,126

Nearest PDB structures (foldseek):
  2clh-assembly1_B  TM=1.002E+00  e=3.969E-16  Salmonella enterica subsp. enterica serovar Typhimurium
  7ki7-assembly1_B  TM=1.002E+00  e=9.334E-16  Salmonella enterica subsp. enterica serovar Typhimurium str. LT2
  6am7-assembly2_D  TM=9.812E-01  e=3.969E-16  Pyrococcus furiosus DSM 3638
  5t6m-assembly2_D  TM=9.820E-01  e=6.290E-16  Pyrococcus furiosus
  6cuv-assembly1_B  TM=9.909E-01  e=1.925E-15  Pyrococcus furiosus DSM 3638